Protein AF-A0A510KQA1-F1 (afdb_monomer)

Sequence (102 aa):
MKKYFKLLFNYHKNNLILYISLVFIISIRYYFKIPSPIGFVLKPLHIRYWSEGLTTAFIQLIKGNFYRAYKINPLIFIIVIIIFFHIFLEPIIFKNSKTKKQ

Structure (mmCIF, N/CA/C/O backbone):
data_AF-A0A510KQA1-F1
#
_entry.id   AF-A0A510KQA1-F1
#
loop_
_atom_site.group_PDB
_atom_site.id
_atom_site.type_symbol
_atom_site.label_atom_id
_atom_site.label_alt_id
_atom_site.label_comp_id
_atom_site.label_asym_id
_atom_site.label_entity_id
_atom_site.label_seq_id
_atom_site.pdbx_PDB_ins_code
_atom_site.Cartn_x
_atom_site.Cartn_y
_atom_site.Cartn_z
_atom_site.occupancy
_atom_site.B_iso_or_equiv
_atom_site.auth_seq_id
_atom_site.auth_comp_id
_atom_site.auth_asym_id
_atom_site.auth_atom_id
_atom_site.pdbx_PDB_model_num
ATOM 1 N N . MET A 1 1 ? -21.753 3.381 13.289 1.00 64.12 1 MET A N 1
ATOM 2 C CA . MET A 1 1 ? -20.717 4.126 12.528 1.00 64.12 1 MET A CA 1
ATOM 3 C C . MET A 1 1 ? -19.801 5.003 13.387 1.00 64.12 1 MET A C 1
ATOM 5 O O . MET A 1 1 ? -18.598 4.800 13.324 1.00 64.12 1 MET A O 1
ATOM 9 N N . LYS A 1 2 ? -20.302 5.910 14.245 1.00 79.06 2 LYS A N 1
ATOM 10 C CA . LYS A 1 2 ? -19.445 6.813 15.061 1.00 79.06 2 LYS A CA 1
ATOM 11 C C . LYS A 1 2 ? -18.345 6.098 15.878 1.00 79.06 2 LYS A C 1
ATOM 13 O O . LYS A 1 2 ? -17.209 6.558 15.924 1.00 79.06 2 LYS A O 1
ATOM 18 N N . LYS A 1 3 ? -18.654 4.933 16.465 1.00 84.06 3 LYS A N 1
ATOM 19 C CA . LYS A 1 3 ? -17.697 4.106 17.231 1.00 84.06 3 LYS A CA 1
ATOM 20 C C . LYS A 1 3 ? -16.563 3.528 16.370 1.00 84.06 3 LYS A C 1
ATOM 22 O O . LYS A 1 3 ? -15.449 3.397 16.865 1.00 84.06 3 LYS A O 1
ATOM 27 N N . TYR A 1 4 ? -16.845 3.206 15.106 1.00 83.88 4 TYR A N 1
ATOM 28 C CA . TYR A 1 4 ? -15.857 2.687 14.155 1.00 83.88 4 TYR A CA 1
ATOM 29 C C . TYR A 1 4 ? -14.869 3.780 13.739 1.00 83.88 4 TYR A C 1
ATOM 31 O O . TYR A 1 4 ? -13.668 3.606 13.898 1.00 83.88 4 TYR A O 1
ATOM 39 N N . PHE A 1 5 ? -15.365 4.951 13.333 1.00 85.44 5 PHE A N 1
ATOM 40 C CA . PHE A 1 5 ? -14.499 6.075 12.964 1.00 85.44 5 PHE A CA 1
ATOM 41 C C . PHE A 1 5 ? -13.634 6.562 14.130 1.00 85.44 5 PHE A C 1
ATOM 43 O O . PHE A 1 5 ? -12.450 6.822 13.944 1.00 85.44 5 PHE A O 1
ATOM 50 N N . LYS A 1 6 ? -14.182 6.610 15.352 1.00 88.75 6 LYS A N 1
ATOM 51 C CA . LYS A 1 6 ? -13.404 6.953 16.555 1.00 88.75 6 LYS A CA 1
ATOM 52 C C . LYS A 1 6 ? -12.284 5.943 16.827 1.00 88.75 6 LYS A C 1
ATOM 54 O O . LYS A 1 6 ? -11.201 6.323 17.258 1.00 88.75 6 LYS A O 1
ATOM 59 N N . LEU A 1 7 ? -12.545 4.661 16.577 1.00 87.19 7 LEU A N 1
ATOM 60 C CA . LEU A 1 7 ? -11.549 3.598 16.699 1.00 87.19 7 LEU A CA 1
ATOM 61 C C . LEU A 1 7 ? -10.442 3.772 15.654 1.00 87.19 7 LEU A C 1
ATOM 63 O O . LEU A 1 7 ? -9.273 3.774 16.032 1.00 87.19 7 LEU A O 1
ATOM 67 N N . LEU A 1 8 ? -10.809 3.972 14.385 1.00 88.19 8 LEU A N 1
ATOM 68 C CA . LEU A 1 8 ? -9.856 4.175 13.293 1.00 88.19 8 LEU A CA 1
ATOM 69 C C . LEU A 1 8 ? -8.954 5.385 13.566 1.00 88.19 8 LEU A C 1
ATOM 71 O O . LEU A 1 8 ? -7.731 5.292 13.504 1.00 88.19 8 LEU A O 1
ATOM 75 N N . PHE A 1 9 ? -9.569 6.504 13.957 1.00 88.81 9 PHE A N 1
ATOM 76 C CA . PHE A 1 9 ? -8.869 7.740 14.281 1.00 88.81 9 PHE A CA 1
ATOM 77 C C . PHE A 1 9 ? -7.864 7.546 15.418 1.00 88.81 9 PHE A C 1
ATOM 79 O O . PHE A 1 9 ? -6.705 7.928 15.290 1.00 88.81 9 PHE A O 1
ATOM 86 N N . ASN A 1 10 ? -8.280 6.907 16.514 1.00 89.94 10 ASN A N 1
ATOM 87 C CA . ASN A 1 10 ? -7.391 6.662 17.647 1.00 89.94 10 ASN A CA 1
ATOM 88 C C . ASN A 1 10 ? -6.225 5.731 17.282 1.00 89.94 10 ASN A C 1
ATOM 90 O O . ASN A 1 10 ? -5.105 5.967 17.725 1.00 89.94 10 ASN A O 1
ATOM 94 N N . TYR A 1 11 ? -6.472 4.694 16.476 1.00 89.94 11 TYR A N 1
ATOM 95 C CA . TYR A 1 11 ? -5.422 3.784 16.018 1.00 89.94 11 TYR A CA 1
ATOM 96 C C . TYR A 1 11 ? -4.371 4.529 15.184 1.00 89.94 11 TYR A C 1
ATOM 98 O O . TYR A 1 11 ? -3.186 4.484 15.509 1.00 89.94 11 TYR A O 1
ATOM 106 N N . HIS A 1 12 ? -4.792 5.286 14.167 1.00 90.44 12 HIS A N 1
ATOM 107 C CA . HIS A 1 12 ? -3.853 6.022 13.316 1.00 90.44 12 HIS A CA 1
ATOM 108 C C . HIS A 1 12 ? -3.159 7.172 14.046 1.00 90.44 12 HIS A C 1
ATOM 110 O O . HIS A 1 12 ? -1.977 7.405 13.812 1.00 90.44 12 HIS A O 1
ATOM 116 N N . LYS A 1 13 ? -3.848 7.849 14.975 1.00 89.88 13 LYS A N 1
ATOM 117 C CA . LYS A 1 13 ? -3.236 8.871 15.834 1.00 89.88 13 LYS A CA 1
ATOM 118 C C . LYS A 1 13 ? -2.097 8.286 16.670 1.00 89.88 13 LYS A C 1
ATOM 120 O O . LYS A 1 13 ? -1.031 8.887 16.747 1.00 89.88 13 LYS A O 1
ATOM 125 N N . ASN A 1 14 ? -2.302 7.111 17.263 1.00 89.56 14 ASN A N 1
ATOM 126 C CA . ASN A 1 14 ? -1.286 6.465 18.094 1.00 89.56 14 ASN A CA 1
ATOM 127 C C . ASN A 1 14 ? -0.105 5.924 17.270 1.00 89.56 14 ASN A C 1
ATOM 129 O O . ASN A 1 14 ? 1.014 5.887 17.770 1.00 89.56 14 ASN A O 1
ATOM 133 N N . ASN A 1 15 ? -0.339 5.551 16.010 1.00 88.56 15 ASN A N 1
ATOM 134 C CA . ASN A 1 15 ? 0.689 5.038 15.099 1.00 88.56 15 ASN A CA 1
ATOM 135 C C . ASN A 1 15 ? 1.334 6.123 14.217 1.00 88.56 15 ASN A C 1
ATOM 137 O O . ASN A 1 15 ? 2.142 5.810 13.346 1.00 88.56 15 ASN A O 1
ATOM 141 N N . LEU A 1 16 ? 1.023 7.401 14.439 1.00 89.00 16 LEU A N 1
ATOM 142 C CA . LEU A 1 16 ? 1.488 8.504 13.595 1.00 89.00 16 LEU A CA 1
ATOM 143 C C . LEU A 1 16 ? 3.022 8.596 13.525 1.00 89.00 16 LEU A C 1
ATOM 145 O O . LEU A 1 16 ? 3.582 8.824 12.454 1.00 89.00 16 LEU A O 1
ATOM 149 N N . ILE A 1 17 ? 3.705 8.334 14.643 1.00 91.19 17 ILE A N 1
ATOM 150 C CA . ILE A 1 17 ? 5.175 8.292 14.707 1.00 91.19 17 ILE A CA 1
ATOM 151 C C . ILE A 1 17 ? 5.735 7.183 13.808 1.00 91.19 17 ILE A C 1
ATOM 153 O O . ILE A 1 17 ? 6.732 7.404 13.123 1.00 91.19 17 ILE A O 1
ATOM 157 N N . LEU A 1 18 ? 5.083 6.015 13.758 1.00 88.25 18 LEU A N 1
ATOM 158 C CA . LEU A 1 18 ? 5.500 4.914 12.886 1.00 88.25 18 LEU A CA 1
ATOM 159 C C . LEU A 1 18 ? 5.384 5.311 11.414 1.00 88.25 18 LEU A C 1
ATOM 161 O O . LEU A 1 18 ? 6.298 5.035 10.643 1.00 88.25 18 LEU A O 1
ATOM 165 N N . TYR A 1 19 ? 4.311 6.004 11.025 1.00 89.12 19 TYR A N 1
ATOM 166 C CA . TYR A 1 19 ? 4.133 6.463 9.645 1.00 89.12 19 TYR A CA 1
ATOM 167 C C . TYR A 1 19 ? 5.202 7.477 9.231 1.00 89.12 19 TYR A C 1
ATOM 169 O O . TYR A 1 19 ? 5.783 7.348 8.155 1.00 89.12 19 TYR A O 1
ATOM 177 N N . ILE A 1 20 ? 5.517 8.441 10.101 1.00 91.94 20 ILE A N 1
ATOM 178 C CA . ILE A 1 20 ? 6.592 9.415 9.854 1.00 91.94 20 ILE A CA 1
ATOM 179 C C . ILE A 1 20 ? 7.951 8.710 9.774 1.00 91.94 20 ILE A C 1
ATOM 181 O O . ILE A 1 20 ? 8.723 8.955 8.847 1.00 91.94 20 ILE A O 1
ATOM 185 N N . SER A 1 21 ? 8.229 7.801 10.711 1.00 90.69 21 SER A N 1
ATOM 186 C CA . SER A 1 21 ? 9.468 7.022 10.731 1.00 90.69 21 SER A CA 1
ATOM 187 C C . SER A 1 21 ? 9.632 6.191 9.455 1.00 90.69 21 SER A C 1
ATOM 189 O O . SER A 1 21 ? 10.711 6.181 8.868 1.00 90.69 21 SER A O 1
ATOM 191 N N . LEU A 1 22 ? 8.554 5.576 8.958 1.00 87.50 22 LEU A N 1
ATOM 192 C CA . LEU A 1 22 ? 8.564 4.807 7.715 1.00 87.50 22 LEU A CA 1
ATOM 193 C C . LEU A 1 22 ? 8.974 5.673 6.514 1.00 87.50 22 LEU A C 1
ATOM 195 O O . LEU A 1 22 ? 9.850 5.282 5.744 1.00 87.50 22 LEU A O 1
ATOM 199 N N . VAL A 1 23 ? 8.385 6.867 6.373 1.00 88.31 23 VAL A N 1
ATOM 200 C CA . VAL A 1 23 ? 8.731 7.812 5.295 1.00 88.31 23 VAL A CA 1
ATOM 201 C C . VAL A 1 23 ? 10.196 8.230 5.396 1.00 88.31 23 VAL A C 1
ATOM 203 O O . VAL A 1 23 ? 10.902 8.261 4.385 1.00 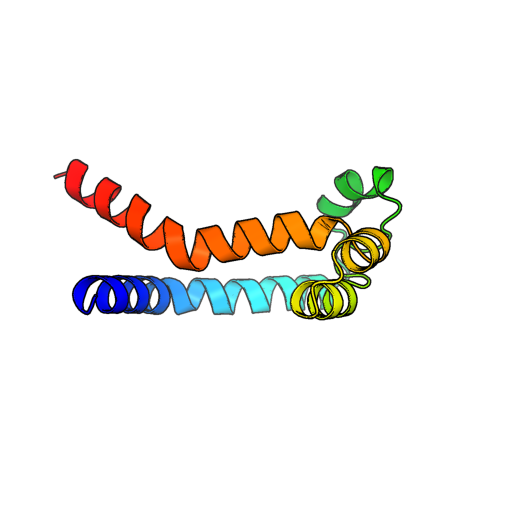88.31 23 VAL A O 1
ATOM 206 N N . PHE A 1 24 ? 10.676 8.497 6.609 1.00 90.56 24 PHE A N 1
ATOM 207 C CA . PHE A 1 24 ? 12.062 8.879 6.857 1.00 90.56 24 PHE A CA 1
ATOM 208 C C . PHE A 1 24 ? 13.045 7.759 6.487 1.00 90.56 24 PHE A C 1
ATOM 210 O O . PHE A 1 24 ? 13.990 7.997 5.739 1.00 90.56 24 PHE A O 1
ATOM 217 N N . ILE A 1 25 ? 12.782 6.521 6.915 1.00 87.69 25 ILE A N 1
ATOM 218 C CA . ILE A 1 25 ? 13.601 5.344 6.590 1.00 87.69 25 ILE A CA 1
ATOM 219 C C . ILE A 1 25 ? 13.637 5.100 5.077 1.00 87.69 25 ILE A C 1
ATOM 221 O O . ILE A 1 25 ? 14.711 4.873 4.517 1.00 87.69 25 ILE A O 1
ATOM 225 N N . ILE A 1 26 ? 12.487 5.173 4.395 1.00 84.50 26 ILE A N 1
ATOM 226 C CA . ILE A 1 26 ? 12.414 5.003 2.935 1.00 84.50 26 ILE A CA 1
ATOM 227 C C . ILE A 1 26 ? 13.245 6.084 2.233 1.00 84.50 26 ILE A C 1
ATOM 229 O O . ILE A 1 26 ? 14.003 5.771 1.313 1.00 84.50 26 ILE A O 1
ATOM 233 N N . SER A 1 27 ? 13.142 7.330 2.698 1.00 85.12 27 SER A N 1
ATOM 234 C CA . SER A 1 27 ? 13.855 8.481 2.135 1.00 85.12 27 SER A CA 1
ATOM 235 C C . SER A 1 27 ? 15.367 8.371 2.330 1.00 85.12 27 SER A C 1
ATOM 237 O O . SER A 1 27 ? 16.113 8.509 1.364 1.00 85.12 27 SER A O 1
ATOM 239 N N . ILE A 1 28 ? 15.825 8.036 3.541 1.00 87.38 28 ILE A N 1
ATOM 240 C CA . ILE A 1 28 ? 17.242 7.773 3.840 1.00 87.38 28 ILE A CA 1
ATOM 241 C C . ILE A 1 28 ? 17.765 6.651 2.953 1.00 87.38 28 ILE A C 1
ATOM 243 O O . ILE A 1 28 ? 18.794 6.800 2.297 1.00 87.38 28 ILE A O 1
ATOM 247 N N . ARG A 1 29 ? 17.045 5.527 2.891 1.00 84.31 29 ARG A N 1
ATOM 248 C CA . ARG A 1 29 ? 17.451 4.385 2.074 1.00 84.31 29 ARG A CA 1
ATOM 249 C C . ARG A 1 29 ? 17.617 4.787 0.607 1.00 84.31 29 ARG A C 1
ATOM 251 O O . ARG A 1 29 ? 18.578 4.361 -0.033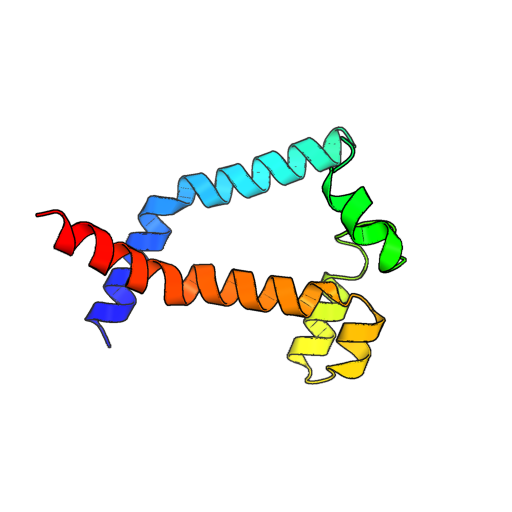 1.00 84.31 29 ARG A O 1
ATOM 258 N N . TYR A 1 30 ? 16.685 5.583 0.083 1.00 81.38 30 TYR A N 1
ATOM 259 C CA . TYR A 1 30 ? 16.734 6.079 -1.289 1.00 81.38 30 TYR A CA 1
ATOM 260 C C . TYR A 1 30 ? 17.918 7.029 -1.507 1.00 81.38 30 TYR A C 1
ATOM 262 O O . TYR A 1 30 ? 18.652 6.864 -2.479 1.00 81.38 30 TYR A O 1
ATOM 270 N N . TYR A 1 31 ? 18.154 7.954 -0.572 1.00 85.06 31 TYR A N 1
ATOM 271 C CA . TYR A 1 31 ? 19.277 8.893 -0.602 1.00 85.06 31 TYR A CA 1
ATOM 272 C C . TYR A 1 31 ? 20.632 8.172 -0.641 1.00 85.06 31 TYR A C 1
ATOM 274 O O . TYR A 1 31 ? 21.460 8.446 -1.507 1.00 85.06 31 TYR A O 1
ATOM 282 N N . PHE A 1 32 ? 20.826 7.177 0.228 1.00 86.25 32 PHE A N 1
ATOM 283 C CA . PHE A 1 32 ? 22.055 6.379 0.292 1.00 86.25 32 PHE A CA 1
ATOM 284 C C . PHE A 1 32 ? 22.113 5.233 -0.732 1.00 86.25 32 PHE A C 1
ATOM 286 O O . PHE A 1 32 ? 23.070 4.462 -0.730 1.00 86.25 32 PHE A O 1
ATOM 293 N N . LYS A 1 33 ? 21.104 5.094 -1.606 1.00 81.06 33 LYS A N 1
ATOM 294 C CA . LYS A 1 33 ? 21.008 4.040 -2.637 1.00 81.06 33 LYS A CA 1
ATOM 295 C C . LYS A 1 33 ? 21.235 2.622 -2.094 1.00 81.06 33 LYS A C 1
ATOM 297 O O . LYS A 1 33 ? 21.732 1.750 -2.806 1.00 81.06 33 LYS A O 1
ATOM 302 N N . ILE A 1 34 ? 20.849 2.371 -0.843 1.00 78.06 34 ILE A N 1
ATOM 303 C CA . ILE A 1 34 ? 21.085 1.079 -0.190 1.00 78.06 34 ILE A CA 1
ATOM 304 C C . ILE A 1 34 ? 20.270 0.011 -0.934 1.00 78.0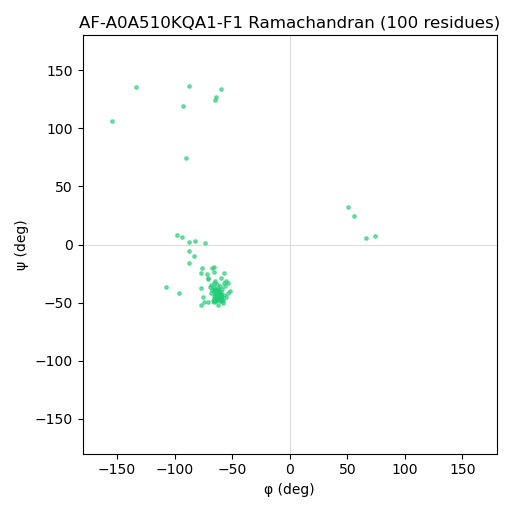6 34 ILE A C 1
ATOM 306 O O . ILE A 1 34 ? 19.048 0.171 -1.063 1.00 78.06 34 ILE A O 1
ATOM 310 N N . PRO A 1 35 ? 20.879 -1.081 -1.430 1.00 71.69 35 PRO A N 1
ATOM 311 C CA . PRO A 1 35 ? 20.148 -2.117 -2.152 1.00 71.69 35 PRO A CA 1
ATOM 312 C C . PRO A 1 35 ? 19.056 -2.720 -1.259 1.00 71.69 35 PRO A C 1
ATOM 314 O O . PRO A 1 35 ? 19.273 -2.993 -0.082 1.00 71.69 35 PRO A O 1
ATOM 317 N N . SER A 1 36 ? 17.839 -2.879 -1.790 1.00 70.25 36 SER A N 1
ATOM 318 C CA . SER A 1 36 ? 16.754 -3.520 -1.036 1.00 70.25 36 SER A CA 1
ATOM 319 C C . SER A 1 36 ? 16.823 -5.020 -1.255 1.00 70.25 36 SER A C 1
ATOM 321 O O . SER A 1 36 ? 16.852 -5.427 -2.421 1.00 70.25 36 SER A O 1
ATOM 323 N N . PRO A 1 37 ? 16.671 -5.837 -0.202 1.00 71.19 37 PRO A N 1
ATOM 324 C CA . PRO A 1 37 ? 16.483 -7.279 -0.361 1.00 71.19 37 PRO A CA 1
ATOM 325 C C . PRO A 1 37 ? 15.264 -7.613 -1.242 1.00 71.19 37 PRO A C 1
ATOM 327 O O . PRO A 1 37 ? 15.258 -8.619 -1.940 1.00 71.19 37 PRO A O 1
ATOM 330 N N . ILE A 1 38 ? 14.282 -6.706 -1.321 1.00 70.94 38 ILE A N 1
ATOM 331 C CA . ILE A 1 38 ? 13.106 -6.793 -2.204 1.00 70.94 38 ILE A CA 1
ATOM 332 C C . ILE A 1 38 ? 13.500 -6.960 -3.682 1.00 70.94 38 ILE A C 1
ATOM 334 O O . ILE A 1 38 ? 12.808 -7.651 -4.419 1.00 70.94 38 ILE A O 1
ATOM 338 N N . GLY A 1 39 ? 14.634 -6.399 -4.120 1.00 67.12 39 GLY A N 1
ATOM 339 C CA . GLY A 1 39 ? 15.085 -6.506 -5.513 1.00 67.12 39 GLY A CA 1
ATOM 340 C C . GLY A 1 39 ? 15.301 -7.954 -5.974 1.00 67.12 39 GLY A C 1
ATOM 341 O O . GLY A 1 39 ? 15.069 -8.262 -7.140 1.00 67.12 39 GLY A O 1
ATOM 342 N N . PHE A 1 40 ? 15.655 -8.863 -5.057 1.00 66.94 40 PHE A N 1
ATOM 343 C CA . PHE A 1 40 ? 15.780 -10.292 -5.360 1.00 66.94 40 PHE A CA 1
ATOM 344 C C . PHE A 1 40 ? 14.431 -10.941 -5.685 1.00 66.94 40 PHE A C 1
ATOM 346 O O . PHE A 1 40 ? 14.341 -11.729 -6.622 1.00 66.94 40 PHE A O 1
ATOM 353 N N . VAL A 1 41 ? 13.375 -10.561 -4.964 1.00 72.06 41 VAL A N 1
ATOM 354 C CA . VAL A 1 41 ? 12.007 -11.067 -5.173 1.00 72.06 41 VAL A CA 1
ATOM 355 C C . VAL A 1 41 ? 11.390 -10.509 -6.460 1.00 72.06 41 VAL A C 1
ATOM 357 O O . VAL A 1 41 ? 10.519 -11.135 -7.053 1.00 72.06 41 VAL A O 1
ATOM 360 N N . LEU A 1 42 ? 11.854 -9.345 -6.921 1.00 73.31 42 LEU A N 1
ATOM 361 C CA . LEU A 1 42 ? 11.333 -8.661 -8.110 1.00 73.31 42 LEU A CA 1
ATOM 362 C C . LEU A 1 42 ? 11.968 -9.083 -9.427 1.00 73.31 42 LEU A C 1
ATOM 364 O O . LEU A 1 42 ? 11.399 -8.830 -10.489 1.00 73.31 42 LEU A O 1
ATOM 368 N N . LYS A 1 43 ? 13.118 -9.753 -9.366 1.00 73.75 43 LYS A N 1
ATOM 369 C CA . LYS A 1 43 ? 13.845 -10.233 -10.542 1.00 73.75 43 LYS A CA 1
ATOM 370 C C . LYS A 1 43 ? 12.984 -11.099 -11.488 1.00 73.75 43 LYS A C 1
ATOM 372 O O . LYS A 1 43 ? 13.049 -10.853 -12.689 1.00 73.75 43 LYS A O 1
ATOM 377 N N . PRO A 1 44 ? 12.123 -12.023 -11.007 1.00 77.81 44 PRO A N 1
ATOM 378 C CA . PRO A 1 44 ? 11.213 -12.796 -11.864 1.00 77.81 44 PRO A CA 1
ATOM 379 C C . PRO A 1 44 ? 10.136 -11.943 -12.551 1.00 77.81 44 PRO A C 1
ATOM 381 O O . PRO A 1 44 ? 9.614 -12.318 -13.596 1.00 77.81 44 PRO A O 1
ATOM 384 N N . LEU A 1 45 ? 9.808 -10.781 -11.980 1.00 74.00 45 LEU A N 1
ATOM 385 C CA . LEU A 1 45 ? 8.794 -9.867 -12.506 1.00 74.00 45 LEU A CA 1
ATOM 386 C C . LEU A 1 45 ? 9.3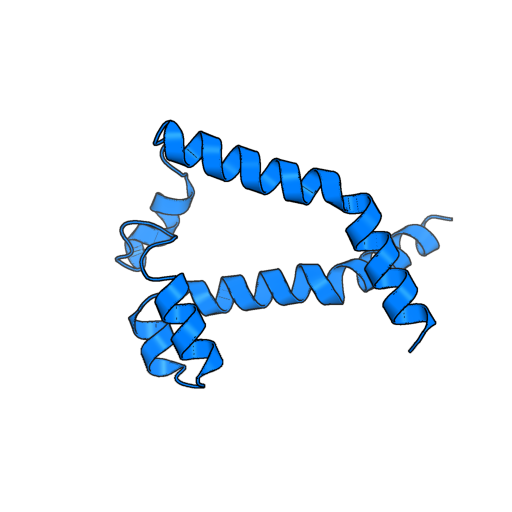63 -8.883 -13.538 1.00 74.00 45 LEU A C 1
ATOM 388 O O . LEU A 1 45 ? 8.621 -8.039 -14.027 1.00 74.00 45 LEU A O 1
ATOM 392 N N . HIS A 1 46 ? 10.659 -8.977 -13.872 1.00 75.69 46 HIS A N 1
ATOM 393 C CA . HIS A 1 46 ? 11.365 -8.042 -14.761 1.00 75.69 46 HIS A CA 1
ATOM 394 C C . HIS A 1 46 ? 11.278 -6.571 -14.302 1.00 75.69 46 HIS A C 1
ATOM 396 O O . HIS A 1 46 ? 11.429 -5.647 -15.099 1.00 75.69 46 HIS A O 1
ATOM 402 N N . ILE A 1 47 ? 11.062 -6.345 -13.001 1.00 73.25 47 ILE A N 1
ATOM 403 C CA . ILE A 1 47 ? 10.978 -5.013 -12.397 1.00 73.25 47 ILE A CA 1
ATOM 404 C C . ILE A 1 47 ? 12.368 -4.623 -11.892 1.00 73.25 47 ILE A C 1
ATOM 406 O O . ILE A 1 47 ? 12.927 -5.289 -11.018 1.00 73.25 47 ILE A O 1
ATOM 410 N N . ARG A 1 48 ? 12.927 -3.526 -12.416 1.00 70.19 48 ARG A N 1
ATOM 411 C CA . ARG A 1 48 ? 14.270 -3.054 -12.045 1.00 70.19 48 ARG A CA 1
ATOM 412 C C . ARG A 1 48 ? 14.272 -2.356 -10.685 1.00 70.19 48 ARG A C 1
ATOM 414 O O . ARG A 1 48 ? 15.194 -2.556 -9.895 1.00 70.19 48 ARG A O 1
ATOM 421 N N . TYR A 1 49 ? 13.218 -1.594 -10.388 1.00 73.69 49 TYR A N 1
ATOM 422 C CA . TYR A 1 49 ? 12.981 -0.995 -9.074 1.00 73.69 49 TYR A CA 1
ATOM 423 C C . TYR A 1 49 ? 11.536 -1.206 -8.631 1.00 73.69 49 TYR A C 1
ATOM 425 O O . TYR A 1 49 ? 10.609 -0.963 -9.391 1.00 73.69 49 TYR A O 1
ATOM 433 N N . TRP A 1 50 ? 11.327 -1.595 -7.372 1.00 76.31 50 TRP A N 1
ATOM 434 C CA . TRP A 1 50 ? 9.990 -1.886 -6.832 1.00 76.31 50 TRP A CA 1
ATOM 435 C C . TRP A 1 50 ? 8.981 -0.742 -7.017 1.00 76.31 50 TRP A C 1
ATOM 437 O O . TRP A 1 50 ? 7.801 -0.996 -7.230 1.00 76.31 50 TRP A O 1
ATOM 447 N N . SER A 1 51 ? 9.456 0.504 -6.971 1.00 78.00 51 SER A N 1
ATOM 448 C CA . SER A 1 51 ? 8.662 1.725 -7.126 1.00 78.00 51 SER A CA 1
ATOM 449 C C . SER A 1 51 ? 8.483 2.182 -8.579 1.00 78.00 51 SER A C 1
ATOM 451 O O . SER A 1 51 ? 7.778 3.159 -8.830 1.00 78.00 51 SER A O 1
ATOM 453 N N . GLU A 1 52 ? 9.135 1.535 -9.546 1.00 82.31 52 GLU A N 1
ATOM 454 C CA . GLU A 1 52 ? 9.099 1.940 -10.951 1.00 82.31 52 GLU A CA 1
ATOM 455 C C . GLU A 1 52 ? 7.682 1.819 -11.516 1.00 82.31 52 GLU A C 1
ATOM 457 O O . GLU A 1 52 ? 7.023 0.793 -11.373 1.00 82.31 52 GLU A O 1
ATOM 462 N N . GLY A 1 53 ? 7.169 2.901 -12.106 1.00 86.12 53 GLY A N 1
ATOM 463 C CA . GLY A 1 53 ? 5.822 2.921 -12.678 1.00 86.12 53 GLY A CA 1
ATOM 464 C C . GLY A 1 53 ? 4.681 2.777 -11.663 1.00 86.12 53 GLY A C 1
ATOM 465 O O . GLY A 1 53 ? 3.527 2.727 -12.079 1.00 86.12 53 GLY A O 1
ATOM 466 N N . LEU A 1 54 ? 4.954 2.753 -10.352 1.00 88.94 54 LEU A N 1
ATOM 467 C CA . LEU A 1 54 ? 3.946 2.464 -9.327 1.00 88.94 54 LEU A CA 1
ATOM 468 C C . LEU A 1 54 ? 2.855 3.535 -9.264 1.00 88.94 54 LEU A C 1
ATOM 470 O O . LEU A 1 54 ? 1.670 3.214 -9.236 1.00 88.94 54 LEU A O 1
ATOM 474 N N . THR A 1 55 ? 3.247 4.809 -9.340 1.00 90.12 55 THR A N 1
ATOM 475 C CA . THR A 1 55 ? 2.317 5.944 -9.427 1.00 90.12 55 THR A CA 1
ATOM 476 C C . THR A 1 55 ? 1.429 5.835 -10.665 1.00 90.12 55 THR A C 1
ATOM 478 O O . THR A 1 55 ? 0.215 6.006 -10.590 1.00 90.12 55 THR A O 1
ATOM 481 N N . THR A 1 56 ? 2.015 5.496 -11.813 1.00 92.25 56 THR A N 1
ATOM 482 C CA . THR A 1 56 ? 1.278 5.359 -13.073 1.00 92.25 56 THR A CA 1
ATOM 483 C C . THR A 1 56 ? 0.330 4.160 -13.034 1.00 92.25 56 THR A C 1
ATOM 485 O O . THR A 1 56 ? -0.816 4.278 -13.463 1.00 92.25 56 THR A O 1
ATOM 488 N N . ALA A 1 57 ? 0.767 3.027 -12.479 1.00 93.38 57 ALA A N 1
ATOM 489 C CA . ALA A 1 57 ? -0.065 1.847 -12.267 1.00 93.38 57 ALA A CA 1
ATOM 490 C C . ALA A 1 57 ? -1.236 2.152 -11.321 1.00 93.38 57 ALA A C 1
ATOM 492 O O . ALA A 1 57 ? -2.369 1.775 -11.614 1.00 93.38 57 ALA A O 1
ATOM 493 N N . PHE A 1 58 ? -0.993 2.909 -10.247 1.00 93.06 58 PHE A N 1
ATOM 494 C CA . PHE A 1 58 ? -2.030 3.350 -9.314 1.00 93.06 58 PHE A CA 1
ATOM 495 C C . PHE A 1 58 ? -3.086 4.228 -9.993 1.00 93.06 58 PHE A C 1
ATOM 497 O O . PHE A 1 58 ? -4.281 3.988 -9.840 1.00 93.06 58 PHE A O 1
ATOM 504 N N . ILE A 1 59 ? -2.663 5.198 -10.811 1.00 95.56 59 ILE A N 1
ATOM 505 C CA . ILE A 1 59 ? -3.584 6.040 -11.589 1.00 95.56 59 ILE A CA 1
ATOM 506 C C . ILE A 1 59 ? -4.445 5.183 -12.527 1.00 95.56 59 ILE A C 1
ATOM 508 O O . ILE A 1 59 ? -5.645 5.422 -12.641 1.00 95.56 59 ILE A O 1
ATOM 512 N N . GLN A 1 60 ? -3.863 4.184 -13.201 1.00 96.25 60 GLN A N 1
ATOM 513 C CA . GLN A 1 60 ? -4.631 3.277 -14.064 1.00 96.25 60 GLN A CA 1
ATOM 514 C C . GLN A 1 60 ? -5.616 2.416 -13.270 1.00 96.25 60 GLN A C 1
ATOM 516 O O . GLN A 1 60 ? -6.732 2.196 -13.734 1.00 96.25 60 GLN A O 1
ATOM 521 N N . LEU A 1 61 ? -5.234 1.982 -12.067 1.00 95.31 61 LEU A N 1
ATOM 522 C CA . LEU A 1 61 ? -6.101 1.226 -11.169 1.00 95.31 61 LEU A CA 1
ATOM 523 C C . LEU A 1 61 ? -7.304 2.068 -10.720 1.00 95.31 61 LEU A C 1
ATOM 525 O O . LEU A 1 61 ? -8.432 1.595 -10.817 1.00 95.31 61 LEU A O 1
ATOM 529 N N . ILE A 1 62 ? -7.096 3.334 -10.334 1.00 93.88 62 ILE A N 1
ATOM 530 C CA . ILE A 1 62 ? -8.191 4.269 -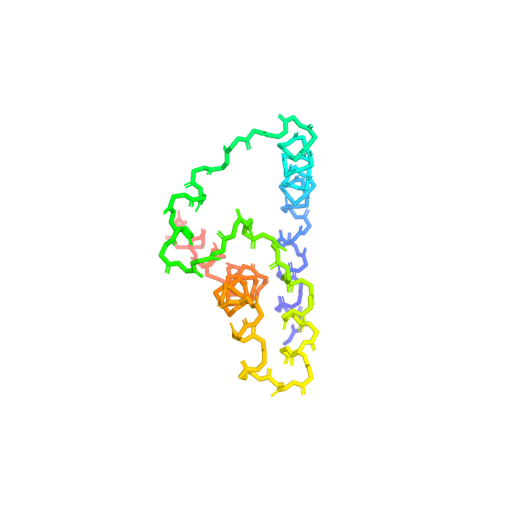10.005 1.00 93.88 62 ILE A CA 1
ATOM 531 C C . ILE A 1 62 ? -9.115 4.494 -11.210 1.00 93.88 62 ILE A C 1
ATOM 533 O O . ILE A 1 62 ? -10.327 4.599 -11.051 1.00 93.88 62 ILE A O 1
ATOM 537 N N . LYS A 1 63 ? -8.560 4.525 -12.426 1.00 96.31 63 LYS A N 1
ATOM 538 C CA . LYS A 1 63 ? -9.330 4.628 -13.678 1.00 96.31 63 LYS A CA 1
ATOM 539 C C . LYS A 1 63 ? -10.063 3.332 -14.063 1.00 96.31 63 LYS A C 1
ATOM 541 O O . LYS A 1 63 ? -10.680 3.294 -15.123 1.00 96.31 63 LYS A O 1
ATOM 546 N N . GLY A 1 64 ? -9.968 2.266 -13.263 1.00 94.81 64 GLY A N 1
ATOM 547 C CA . GLY A 1 64 ? -10.574 0.960 -13.545 1.00 94.81 64 GLY A CA 1
ATOM 548 C C . GLY A 1 64 ? -9.860 0.149 -14.633 1.00 94.81 64 GLY A C 1
ATOM 549 O O . GLY A 1 64 ? -10.345 -0.904 -15.040 1.00 94.81 64 GLY A O 1
ATOM 550 N N . ASN A 1 65 ? -8.696 0.596 -15.115 1.00 95.94 65 ASN A N 1
ATOM 551 C CA . ASN A 1 65 ? -7.933 -0.105 -16.145 1.00 95.94 65 ASN A CA 1
ATOM 552 C C . ASN A 1 65 ? -6.941 -1.096 -15.517 1.00 95.94 65 ASN A C 1
ATOM 554 O O . ASN A 1 65 ? -5.728 -0.868 -15.479 1.00 95.94 65 ASN A O 1
ATOM 558 N N . PHE A 1 66 ? -7.475 -2.213 -15.023 1.00 93.94 66 PHE A N 1
ATOM 559 C CA . PHE A 1 66 ? -6.703 -3.239 -14.318 1.00 93.94 66 PHE A CA 1
ATOM 560 C C . PHE A 1 66 ? -5.630 -3.897 -15.192 1.00 93.94 66 PHE A C 1
ATOM 562 O O . PHE A 1 66 ? -4.506 -4.096 -14.733 1.00 93.94 66 PHE A O 1
ATOM 569 N N . TYR A 1 67 ? -5.932 -4.173 -16.465 1.00 94.69 67 TYR A N 1
ATOM 570 C CA . TYR A 1 67 ? -4.967 -4.768 -17.394 1.00 94.69 67 TYR A CA 1
ATOM 571 C C . TYR A 1 67 ? -3.745 -3.861 -17.592 1.00 94.69 67 TYR A C 1
ATOM 573 O O . TYR A 1 67 ? -2.598 -4.304 -17.494 1.00 94.69 67 TYR A O 1
ATOM 581 N N . ARG A 1 68 ? -3.973 -2.560 -17.811 1.00 93.62 68 ARG A N 1
ATOM 582 C CA . ARG A 1 68 ? -2.884 -1.593 -17.986 1.00 93.62 68 ARG A CA 1
ATOM 583 C C . ARG A 1 68 ? -2.118 -1.355 -16.687 1.00 93.62 68 ARG A C 1
ATOM 585 O O . ARG A 1 68 ? -0.900 -1.220 -16.743 1.00 93.62 68 ARG A O 1
ATOM 592 N N . ALA A 1 69 ? -2.795 -1.339 -15.538 1.00 93.12 69 ALA A N 1
ATOM 593 C CA . ALA A 1 69 ? -2.141 -1.255 -14.233 1.00 93.12 69 ALA A CA 1
ATOM 594 C C . ALA A 1 69 ? -1.191 -2.444 -14.003 1.00 93.12 69 ALA A C 1
ATOM 596 O O . ALA A 1 69 ? -0.032 -2.233 -13.650 1.00 93.12 69 ALA A O 1
ATOM 597 N N . TYR A 1 70 ? -1.647 -3.666 -14.302 1.00 91.50 70 TYR A N 1
ATOM 598 C CA . TYR A 1 70 ? -0.841 -4.886 -14.206 1.00 91.50 70 TYR A CA 1
ATOM 599 C C . TYR A 1 70 ? 0.386 -4.846 -15.116 1.00 91.50 70 TYR A C 1
ATOM 601 O O . TYR A 1 70 ? 1.491 -5.143 -14.670 1.00 91.50 70 TYR A O 1
ATOM 609 N N . LYS A 1 71 ? 0.210 -4.422 -16.374 1.00 91.62 71 LYS A N 1
ATOM 610 C CA . LYS A 1 71 ? 1.312 -4.319 -17.339 1.00 91.62 71 LYS A CA 1
ATOM 611 C C . LYS A 1 71 ? 2.375 -3.296 -16.921 1.00 91.62 71 LYS A C 1
ATOM 613 O O . LYS A 1 71 ? 3.543 -3.485 -17.237 1.00 91.62 71 LYS A O 1
ATOM 618 N N . ILE A 1 72 ? 1.978 -2.207 -16.259 1.00 89.88 72 ILE A N 1
ATOM 619 C CA . ILE A 1 72 ? 2.909 -1.164 -15.808 1.00 89.88 72 ILE A CA 1
ATOM 620 C C . ILE A 1 72 ? 3.664 -1.613 -14.559 1.00 89.88 72 ILE A C 1
ATOM 622 O O . ILE A 1 72 ? 4.886 -1.516 -14.522 1.00 89.88 72 ILE A O 1
ATOM 626 N N . ASN A 1 73 ? 2.949 -2.065 -13.527 1.00 89.81 73 ASN A N 1
ATOM 627 C CA . ASN A 1 73 ? 3.572 -2.603 -12.326 1.00 89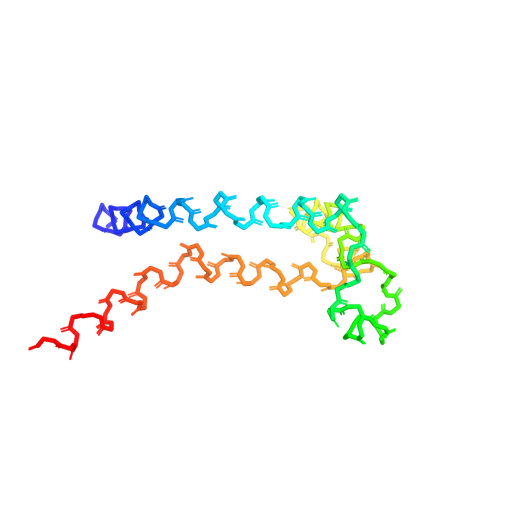.81 73 ASN A CA 1
ATOM 628 C C . ASN A 1 73 ? 2.611 -3.581 -11.623 1.00 89.81 73 ASN A C 1
ATOM 630 O O . ASN A 1 73 ? 1.665 -3.136 -10.968 1.00 89.81 73 ASN A O 1
ATOM 634 N N . PRO A 1 74 ? 2.852 -4.902 -11.690 1.00 88.25 74 PRO A N 1
ATOM 635 C CA . PRO A 1 74 ? 1.963 -5.900 -11.099 1.00 88.25 74 PRO A CA 1
ATOM 636 C C . PRO A 1 74 ? 1.929 -5.855 -9.563 1.00 88.25 74 PRO A C 1
ATOM 638 O O . PRO A 1 74 ? 0.956 -6.309 -8.961 1.00 88.25 74 PRO A O 1
ATOM 641 N N . LEU A 1 75 ? 2.933 -5.262 -8.903 1.00 89.19 75 LEU A N 1
ATOM 642 C CA . LEU A 1 75 ? 2.953 -5.126 -7.441 1.00 89.19 75 LEU A CA 1
ATOM 643 C C . LEU A 1 75 ? 1.848 -4.207 -6.926 1.00 89.19 75 LEU A C 1
ATOM 645 O O . LEU A 1 75 ? 1.510 -4.281 -5.744 1.00 89.19 75 LEU A O 1
ATOM 649 N N . ILE A 1 76 ? 1.281 -3.352 -7.786 1.00 91.06 76 ILE A N 1
ATOM 650 C CA . ILE A 1 76 ? 0.284 -2.368 -7.365 1.00 91.06 76 ILE A CA 1
ATOM 651 C C . ILE A 1 76 ? -0.912 -3.024 -6.671 1.00 91.06 76 ILE A C 1
ATOM 653 O O . ILE A 1 76 ? -1.419 -2.487 -5.693 1.00 91.06 76 ILE A O 1
ATOM 657 N N . PHE A 1 77 ? -1.315 -4.215 -7.115 1.00 91.19 77 PHE A N 1
ATOM 658 C CA . PHE A 1 77 ? -2.433 -4.947 -6.526 1.00 91.19 77 PHE A CA 1
ATOM 659 C C . PHE A 1 77 ? -2.128 -5.397 -5.101 1.00 91.19 77 PHE A C 1
ATOM 661 O O . PHE A 1 77 ? -2.916 -5.149 -4.193 1.00 91.19 77 PHE A O 1
ATOM 668 N N . ILE A 1 78 ? -0.956 -6.001 -4.896 1.00 90.75 78 ILE A N 1
ATOM 669 C CA . ILE A 1 78 ? -0.509 -6.462 -3.577 1.00 90.75 78 ILE A CA 1
ATOM 670 C C . ILE A 1 78 ? -0.390 -5.268 -2.628 1.00 90.75 78 ILE A C 1
ATOM 672 O O . ILE A 1 78 ? -0.875 -5.317 -1.501 1.00 90.75 78 ILE A O 1
ATOM 676 N N . ILE A 1 79 ? 0.199 -4.169 -3.099 1.00 90.19 79 ILE A N 1
ATOM 677 C CA . ILE A 1 79 ? 0.382 -2.952 -2.305 1.00 90.19 79 ILE A CA 1
ATOM 678 C C . ILE A 1 79 ? -0.962 -2.349 -1.905 1.00 90.19 79 ILE A C 1
ATOM 680 O O . ILE A 1 79 ? -1.154 -2.034 -0.735 1.00 90.19 79 ILE A O 1
ATOM 684 N N . VAL A 1 80 ? -1.910 -2.228 -2.837 1.00 92.19 80 VAL A N 1
ATOM 685 C CA . VAL A 1 80 ? -3.249 -1.704 -2.536 1.00 92.19 80 VAL A CA 1
ATOM 686 C C . VAL A 1 80 ? -3.970 -2.589 -1.520 1.00 92.19 80 VAL A C 1
ATOM 688 O O . VAL A 1 80 ? -4.564 -2.057 -0.584 1.00 92.19 80 VAL A O 1
ATOM 691 N N . ILE A 1 81 ? -3.875 -3.917 -1.641 1.00 92.44 81 ILE A N 1
ATOM 692 C CA . ILE A 1 81 ? -4.465 -4.856 -0.674 1.00 92.44 81 ILE A CA 1
ATOM 693 C C . ILE A 1 81 ? -3.847 -4.668 0.716 1.00 92.44 81 ILE A C 1
ATOM 695 O O . ILE A 1 81 ? -4.581 -4.560 1.697 1.00 92.44 81 ILE A O 1
ATOM 699 N N . ILE A 1 82 ? -2.517 -4.584 0.811 1.00 90.44 82 ILE A N 1
ATOM 700 C CA . ILE A 1 82 ? -1.811 -4.386 2.086 1.00 90.44 82 ILE A CA 1
ATOM 701 C C . ILE A 1 82 ? -2.190 -3.042 2.713 1.00 90.44 82 ILE A C 1
ATOM 703 O O . ILE A 1 82 ? -2.507 -2.993 3.900 1.00 90.44 82 ILE A O 1
ATOM 707 N N . ILE A 1 83 ? -2.203 -1.960 1.929 1.00 89.94 83 ILE A N 1
ATOM 708 C CA . ILE A 1 83 ? -2.593 -0.626 2.404 1.00 89.94 83 ILE A CA 1
ATOM 709 C C . ILE A 1 83 ? -4.038 -0.649 2.903 1.00 89.94 83 ILE A C 1
ATOM 711 O O . ILE A 1 83 ? -4.316 -0.165 3.999 1.00 89.94 83 ILE A O 1
ATOM 715 N N . PHE A 1 84 ? -4.954 -1.242 2.137 1.00 91.06 84 PHE A N 1
ATOM 716 C CA . PHE A 1 84 ? -6.352 -1.359 2.535 1.00 91.06 84 PHE A CA 1
ATOM 717 C C . PHE A 1 84 ? -6.496 -2.145 3.842 1.00 91.06 84 PHE A C 1
ATOM 719 O O . PHE A 1 84 ? -7.197 -1.711 4.757 1.00 91.06 84 PHE A O 1
ATOM 726 N N . PHE A 1 85 ? -5.787 -3.268 3.966 1.00 90.75 85 PHE A N 1
ATOM 727 C CA . PHE A 1 85 ? -5.782 -4.065 5.184 1.00 90.75 85 PHE A CA 1
ATOM 728 C C . PHE A 1 85 ? -5.265 -3.266 6.385 1.00 90.75 85 PHE A C 1
ATOM 730 O O . PHE A 1 85 ? -5.931 -3.217 7.420 1.00 90.75 85 PHE A O 1
ATOM 737 N N . HIS A 1 86 ? -4.128 -2.589 6.235 1.00 86.38 86 HIS A N 1
ATOM 738 C CA . HIS A 1 86 ? -3.500 -1.825 7.310 1.00 86.38 86 HIS A CA 1
ATOM 739 C C . HIS A 1 86 ? -4.354 -0.626 7.758 1.00 86.38 86 HIS A C 1
ATOM 741 O O . HIS A 1 86 ? -4.451 -0.336 8.949 1.00 86.38 86 HIS A O 1
ATOM 747 N N . ILE A 1 87 ? -5.016 0.057 6.816 1.00 87.88 87 ILE A N 1
ATOM 748 C CA . ILE A 1 87 ? -5.854 1.226 7.118 1.00 87.88 87 ILE A CA 1
ATOM 749 C C . ILE A 1 87 ? -7.190 0.815 7.744 1.00 87.88 87 ILE A C 1
ATOM 751 O O . ILE A 1 87 ? -7.626 1.420 8.721 1.00 87.88 87 ILE A O 1
ATOM 755 N N . PHE A 1 88 ? -7.863 -0.203 7.204 1.00 88.19 88 PHE A N 1
ATOM 756 C CA . PHE A 1 88 ? -9.262 -0.465 7.559 1.00 88.19 88 PHE A CA 1
ATOM 757 C C . PHE A 1 88 ? -9.475 -1.688 8.447 1.00 88.19 88 PHE A C 1
ATOM 759 O O . PHE A 1 88 ? -10.356 -1.654 9.310 1.00 88.19 88 PHE A O 1
ATOM 766 N N . LEU A 1 89 ? -8.707 -2.761 8.246 1.00 86.62 89 LEU A N 1
ATOM 767 C CA . LEU A 1 89 ? -8.938 -4.061 8.888 1.00 86.62 89 LEU A CA 1
ATOM 768 C C . LEU A 1 89 ? -8.091 -4.235 10.149 1.00 86.62 89 LEU A C 1
ATOM 770 O O . LEU A 1 89 ? -8.598 -4.680 11.182 1.00 86.62 89 LEU A O 1
ATOM 774 N N . GLU A 1 90 ? -6.828 -3.824 10.103 1.00 85.69 90 GLU A N 1
ATOM 775 C CA . GLU A 1 90 ? -5.903 -3.937 11.228 1.00 85.69 90 GLU A CA 1
ATOM 776 C C . GLU A 1 90 ? -6.405 -3.270 12.524 1.00 85.69 90 GLU A C 1
ATO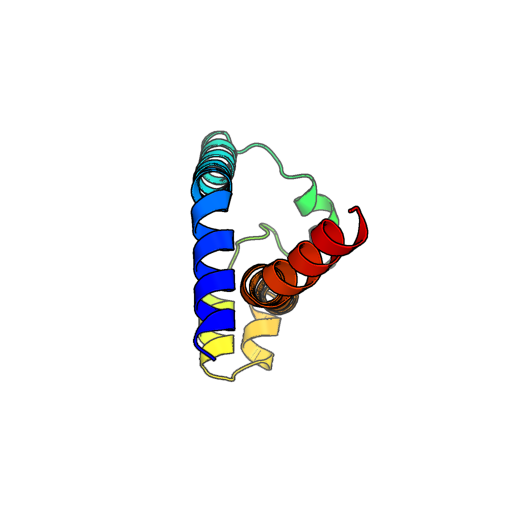M 778 O O . GLU A 1 90 ? -6.398 -3.929 13.573 1.00 85.69 90 GLU A O 1
ATOM 783 N N . PRO A 1 91 ? -6.951 -2.035 12.499 1.00 83.31 91 PRO A N 1
ATOM 784 C CA . PRO A 1 91 ? -7.474 -1.395 13.705 1.00 83.31 91 PRO A CA 1
ATOM 785 C C . PRO A 1 91 ? -8.569 -2.224 14.395 1.00 83.31 91 PRO A C 1
ATOM 787 O O . PRO A 1 91 ? -8.692 -2.215 15.623 1.00 83.31 91 PRO A O 1
ATOM 790 N N . ILE A 1 92 ? -9.371 -2.953 13.611 1.00 83.75 92 ILE A N 1
ATOM 791 C CA . ILE A 1 92 ? -10.481 -3.779 14.099 1.00 83.75 92 ILE A CA 1
ATOM 792 C C . ILE A 1 92 ? -9.942 -5.051 14.759 1.00 83.75 92 ILE A C 1
ATOM 794 O O . ILE A 1 92 ? -10.320 -5.382 15.885 1.00 83.75 92 ILE A O 1
ATOM 798 N N . ILE A 1 93 ? -9.043 -5.751 14.066 1.00 81.69 93 ILE A N 1
ATOM 799 C CA . ILE A 1 93 ? -8.510 -7.051 14.485 1.00 81.69 93 ILE A CA 1
ATOM 800 C C . ILE A 1 93 ? -7.684 -6.902 15.769 1.00 81.69 93 ILE A C 1
ATOM 802 O O . ILE A 1 93 ? -7.895 -7.626 16.747 1.00 81.69 93 ILE A O 1
ATOM 806 N N . PHE A 1 94 ? -6.790 -5.912 15.816 1.00 72.25 94 PHE A N 1
ATOM 807 C CA . PHE A 1 94 ? -5.881 -5.730 16.949 1.00 72.25 94 PHE A CA 1
ATOM 808 C C . PHE A 1 94 ? -6.551 -5.123 18.184 1.00 72.25 94 PHE A C 1
ATOM 810 O O . PHE A 1 94 ? -6.073 -5.327 19.303 1.00 72.25 94 PHE A O 1
ATOM 817 N N . LYS A 1 95 ? -7.701 -4.453 18.029 1.00 68.31 95 LYS A N 1
ATOM 818 C CA . LYS A 1 95 ? -8.529 -4.078 19.180 1.00 68.31 95 LYS A CA 1
ATOM 819 C C . LYS A 1 95 ? -9.061 -5.316 19.900 1.00 68.31 95 LYS A C 1
ATOM 821 O O . LYS A 1 95 ? -8.907 -5.410 21.114 1.00 68.31 95 LYS A O 1
ATOM 826 N N . ASN A 1 96 ? -9.626 -6.270 19.158 1.00 58.94 96 ASN A N 1
ATOM 827 C CA . ASN A 1 96 ? -10.197 -7.490 19.733 1.00 58.94 96 ASN A CA 1
ATOM 828 C C . ASN A 1 96 ? -9.133 -8.376 20.402 1.00 58.94 96 ASN A C 1
ATOM 830 O O . ASN A 1 96 ? -9.420 -9.030 21.402 1.00 58.94 96 ASN A O 1
ATOM 834 N N . SER A 1 97 ? -7.894 -8.365 19.898 1.00 58.25 97 SER A N 1
ATOM 835 C CA . SER A 1 97 ? -6.771 -9.079 20.519 1.00 58.25 97 SER A CA 1
ATOM 836 C C . SER A 1 97 ? -6.396 -8.520 21.898 1.00 58.25 97 SER A C 1
ATOM 838 O O . SER A 1 97 ? -6.143 -9.301 22.813 1.00 58.25 97 SER A O 1
ATOM 840 N N . LYS A 1 98 ? -6.409 -7.190 22.085 1.00 53.09 98 LYS A N 1
ATOM 841 C CA . LYS A 1 98 ? -6.130 -6.575 23.396 1.00 53.09 98 LYS A CA 1
ATOM 842 C C . LYS A 1 98 ? -7.254 -6.797 24.409 1.00 53.09 98 LYS A C 1
ATOM 844 O O . LYS A 1 98 ? -6.970 -6.888 25.593 1.00 53.09 98 LYS A O 1
ATOM 849 N N . THR A 1 99 ? -8.505 -6.918 23.958 1.00 53.03 99 THR A N 1
ATOM 850 C CA . THR A 1 99 ? -9.659 -7.174 24.843 1.00 53.03 99 THR A CA 1
ATOM 851 C C . THR A 1 99 ? -9.756 -8.632 25.297 1.00 53.03 99 THR A C 1
ATOM 853 O O . THR A 1 99 ? -10.330 -8.891 26.339 1.00 53.03 99 THR A O 1
ATOM 856 N N . LYS A 1 100 ? -9.190 -9.587 24.543 1.00 48.25 100 LYS A N 1
ATOM 857 C CA . LYS A 1 100 ? -9.157 -11.016 24.916 1.00 48.25 100 LYS A CA 1
ATOM 858 C C . LYS A 1 100 ? -8.015 -11.404 25.866 1.00 48.25 100 LYS A C 1
ATOM 860 O O . LYS A 1 100 ? -7.976 -12.544 26.310 1.00 48.25 100 LYS A O 1
ATOM 865 N N . LYS A 1 101 ? -7.054 -10.507 26.107 1.00 49.94 101 LYS A N 1
ATOM 866 C CA . LYS A 1 101 ? -5.916 -10.727 27.021 1.00 49.94 101 LYS A CA 1
ATOM 867 C C . LYS A 1 101 ? -6.135 -10.118 28.418 1.00 49.94 101 LYS A C 1
ATOM 869 O O . LYS A 1 101 ? -5.187 -10.074 29.196 1.00 49.94 101 LYS A O 1
ATOM 874 N N . GLN A 1 102 ? -7.342 -9.627 28.701 1.00 40.41 102 GLN A N 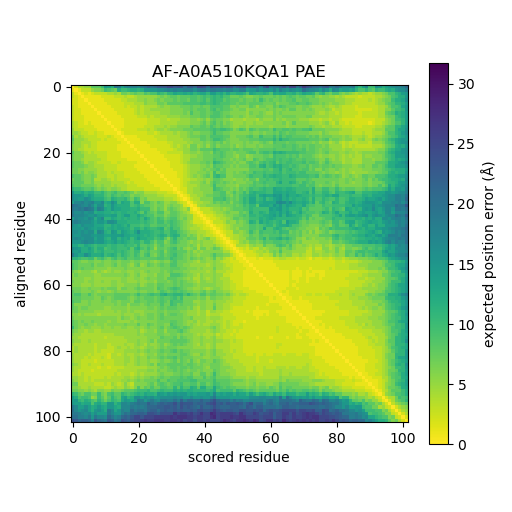1
ATOM 875 C CA . GLN A 1 102 ? -7.818 -9.233 30.031 1.00 40.41 102 GLN A CA 1
ATOM 876 C C . GLN A 1 102 ? -8.840 -10.261 30.498 1.00 40.41 102 GLN A C 1
ATOM 878 O O . GLN A 1 102 ? -8.862 -10.519 31.716 1.00 40.41 102 GLN A O 1
#

Organism: NCBI:txid157687

pLDDT: mean 83.11, std 11.57, 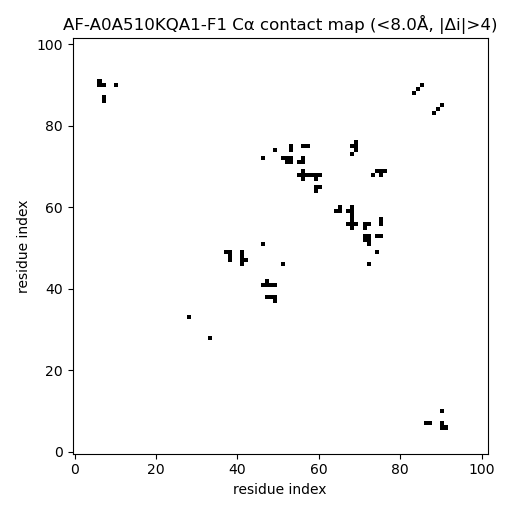range [40.41, 96.31]

Radius of gyration: 17.12 Å; Cα contacts (8 Å, |Δi|>4): 51; chains: 1; bounding box: 43×22×48 Å

Solvent-accessible surface area (backbone atoms only — not comparable to full-atom values): 5846 Å² total; per-residue (Å²): 109,73,72,56,56,54,48,45,51,53,47,52,61,72,44,44,65,57,56,53,49,50,53,49,52,53,48,52,37,58,74,70,63,57,84,56,78,64,54,69,75,28,53,88,71,75,45,91,46,95,70,51,48,38,68,59,13,46,54,28,43,77,70,67,36,54,70,62,10,43,75,53,24,60,62,48,60,60,50,51,51,51,50,49,38,60,69,66,47,42,54,58,56,56,50,54,56,60,64,72,76,110

Secondary structure (DSSP, 8-state):
-HHHHHHHHHHHHHTHHHHHHHHHHHHHHHHTTPPPTHHHHHGGGT-SSTTTTHHHHHHHHHTT-HHHHHHH-THHHHHHHHHHIIIIIHHHHHHHHHHTT-

Mean predicted aligned error: 7.38 Å

Foldseek 3Di:
DVVQVVLLVVVCVVCVVVVVVVVVVVVVCVVVVPDDPVCVVCVVVVDNDQCFCLVVLVVCVVVVNNVVSCVRHVCNVVVVVVVCCVRRVVSVVVVVVVVVVD